Protein AF-A0A3B9RV82-F1 (afdb_monomer)

Structure (mmCIF, N/CA/C/O backbone):
data_AF-A0A3B9RV82-F1
#
_entry.id   AF-A0A3B9RV82-F1
#
loop_
_atom_site.group_PDB
_atom_site.id
_atom_site.type_symbol
_atom_site.label_atom_id
_atom_site.label_alt_id
_atom_site.label_comp_id
_atom_site.label_asym_id
_atom_site.label_entity_id
_atom_site.label_seq_id
_atom_site.pdbx_PDB_ins_code
_atom_site.Cartn_x
_atom_site.Cartn_y
_atom_site.Cartn_z
_atom_site.occupancy
_atom_site.B_iso_or_equiv
_atom_site.auth_seq_id
_atom_site.auth_comp_id
_atom_site.auth_asym_id
_atom_site.auth_atom_id
_atom_site.pdbx_PDB_model_num
ATOM 1 N N . ILE A 1 1 ? -1.061 -10.465 -10.129 1.00 82.81 1 ILE A N 1
ATOM 2 C CA . ILE A 1 1 ? -0.714 -9.167 -10.761 1.00 82.81 1 ILE A CA 1
ATOM 3 C C . ILE A 1 1 ? 0.087 -9.467 -12.016 1.00 82.81 1 ILE A C 1
ATOM 5 O O . ILE A 1 1 ? 1.110 -10.129 -11.903 1.00 82.81 1 ILE A O 1
ATOM 9 N N . VAL A 1 2 ? -0.383 -9.028 -13.184 1.00 88.88 2 VAL A N 1
ATOM 10 C CA . VAL A 1 2 ? 0.361 -9.143 -14.449 1.00 88.88 2 VAL A CA 1
ATOM 11 C C . VAL A 1 2 ? 0.892 -7.757 -14.816 1.00 88.88 2 VAL A C 1
ATOM 13 O O . VAL A 1 2 ? 0.188 -6.758 -14.654 1.00 88.88 2 VAL A O 1
ATOM 16 N N . VAL A 1 3 ? 2.148 -7.682 -15.257 1.00 88.31 3 VAL A N 1
ATOM 17 C CA . VAL A 1 3 ? 2.794 -6.439 -15.699 1.00 88.31 3 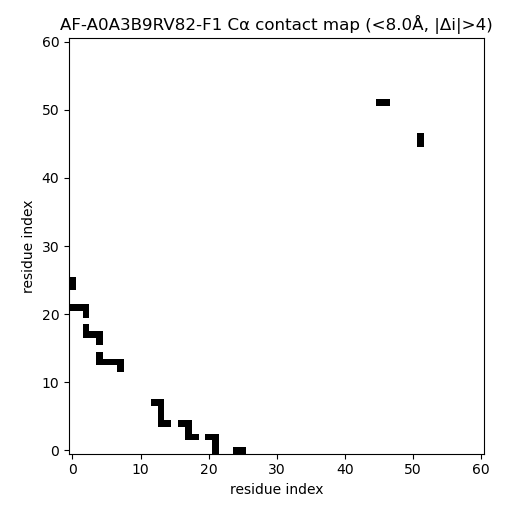VAL A CA 1
ATOM 18 C C . VAL A 1 3 ? 3.438 -6.676 -17.054 1.00 88.31 3 VAL A C 1
ATOM 20 O O . VAL A 1 3 ? 4.073 -7.703 -17.274 1.00 88.31 3 VAL A O 1
ATOM 23 N N . GLN A 1 4 ? 3.271 -5.705 -17.942 1.00 90.25 4 GLN A N 1
ATOM 24 C CA . GLN A 1 4 ? 3.832 -5.693 -19.284 1.00 90.25 4 GLN A CA 1
ATOM 25 C C . GLN A 1 4 ? 4.509 -4.345 -19.531 1.00 90.25 4 GLN A C 1
ATOM 27 O O . GLN A 1 4 ? 4.034 -3.318 -19.049 1.00 90.25 4 GLN A O 1
ATOM 32 N N . CYS A 1 5 ? 5.620 -4.351 -20.265 1.00 89.88 5 CYS A N 1
ATOM 33 C CA . CYS A 1 5 ? 6.341 -3.144 -20.657 1.00 89.88 5 CYS A CA 1
ATOM 34 C C . CYS A 1 5 ? 6.878 -3.319 -22.083 1.00 89.88 5 CYS A C 1
ATOM 36 O O . CYS A 1 5 ? 7.544 -4.313 -22.369 1.00 89.88 5 CYS A O 1
ATOM 38 N N . GLN A 1 6 ? 6.576 -2.363 -22.962 1.00 89.81 6 GLN A N 1
ATOM 39 C CA . GLN A 1 6 ? 7.012 -2.325 -24.367 1.00 89.81 6 GLN A CA 1
ATOM 40 C C . GLN A 1 6 ? 7.577 -0.939 -24.731 1.00 89.81 6 GLN A C 1
ATOM 42 O O . GLN A 1 6 ? 7.441 -0.476 -25.857 1.00 89.81 6 GLN A O 1
ATOM 47 N N . ASN A 1 7 ? 8.169 -0.247 -23.755 1.00 88.44 7 ASN A N 1
ATOM 48 C CA . ASN A 1 7 ? 8.513 1.169 -23.889 1.00 88.44 7 ASN A CA 1
ATOM 49 C C . ASN A 1 7 ? 9.775 1.399 -24.729 1.00 88.44 7 ASN A C 1
ATOM 51 O O . ASN A 1 7 ? 9.867 2.394 -25.440 1.00 88.44 7 ASN A O 1
ATOM 55 N N . ASP A 1 8 ? 10.742 0.487 -24.653 1.00 90.50 8 ASP A N 1
ATOM 56 C CA . ASP A 1 8 ? 12.021 0.589 -25.346 1.00 90.50 8 ASP A CA 1
ATOM 57 C C . ASP A 1 8 ? 12.182 -0.505 -26.406 1.00 90.50 8 ASP A C 1
ATOM 59 O O . ASP A 1 8 ? 11.619 -1.596 -26.315 1.00 90.50 8 ASP A O 1
ATOM 63 N N . ARG A 1 9 ? 13.078 -0.273 -27.371 1.00 91.56 9 ARG A N 1
ATOM 64 C CA . ARG A 1 9 ? 13.510 -1.308 -28.329 1.00 91.56 9 ARG A CA 1
ATOM 65 C C . ARG A 1 9 ? 14.247 -2.478 -27.655 1.00 91.56 9 ARG A C 1
ATOM 67 O O . ARG A 1 9 ? 14.303 -3.572 -28.206 1.00 91.56 9 ARG A O 1
ATOM 74 N N . SER A 1 10 ? 14.850 -2.259 -26.482 1.00 95.38 10 SER A N 1
ATOM 75 C CA . SER A 1 10 ? 15.633 -3.279 -25.772 1.00 95.38 10 SER A CA 1
ATOM 76 C C . SER A 1 10 ? 14.761 -4.139 -24.858 1.00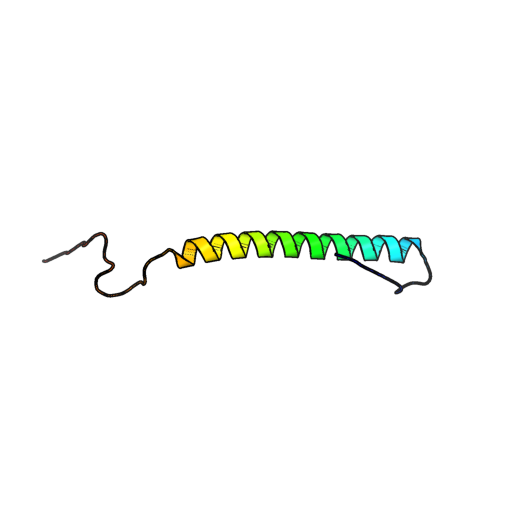 95.38 10 SER A C 1
ATOM 78 O O . SER A 1 10 ? 14.166 -3.641 -23.901 1.00 95.38 10 SER A O 1
ATOM 80 N N . GLN A 1 11 ? 14.782 -5.457 -25.079 1.00 91.62 11 GLN A N 1
ATOM 81 C CA . GLN A 1 11 ? 14.050 -6.418 -24.246 1.00 91.62 11 GLN A CA 1
ATOM 82 C C . GLN A 1 11 ? 14.497 -6.405 -22.776 1.00 91.62 11 GLN A C 1
ATOM 84 O O . GLN A 1 11 ? 13.676 -6.566 -21.876 1.00 91.62 11 GLN A O 1
ATOM 89 N N . HIS A 1 12 ? 15.791 -6.190 -22.511 1.00 94.19 12 HIS A N 1
ATOM 90 C CA . HIS A 1 12 ? 16.323 -6.218 -21.148 1.00 94.19 12 HIS A CA 1
ATOM 91 C C . HIS A 1 12 ? 15.891 -4.981 -20.362 1.00 94.19 12 HIS A C 1
ATOM 93 O O . HIS A 1 12 ? 15.526 -5.108 -19.195 1.00 94.19 12 HIS A O 1
ATOM 99 N N . LYS A 1 13 ? 15.844 -3.813 -21.018 1.00 93.88 13 LYS A N 1
ATOM 100 C CA . LYS A 1 13 ? 15.313 -2.581 -20.418 1.00 93.88 13 LYS A CA 1
ATOM 101 C C . LYS A 1 13 ? 13.820 -2.705 -20.120 1.00 93.88 13 LYS A C 1
ATOM 103 O O . LYS A 1 13 ? 13.395 -2.392 -19.013 1.00 93.88 13 LYS A O 1
ATOM 108 N N . ASN A 1 14 ? 13.046 -3.258 -21.055 1.00 93.94 14 ASN A N 1
ATOM 109 C CA . ASN A 1 14 ? 11.621 -3.525 -20.839 1.00 93.94 14 ASN A CA 1
ATOM 110 C C . ASN A 1 14 ? 11.387 -4.499 -19.681 1.00 93.94 14 ASN A C 1
ATOM 112 O O . ASN A 1 14 ? 10.516 -4.263 -18.845 1.00 93.94 14 ASN A O 1
ATOM 116 N N . LYS A 1 15 ? 12.190 -5.566 -19.588 1.00 93.81 15 LYS A N 1
ATOM 117 C CA . LYS A 1 15 ? 12.120 -6.526 -18.481 1.00 93.81 15 LYS A CA 1
ATOM 118 C C . LYS A 1 15 ? 12.433 -5.856 -17.141 1.00 93.81 15 LYS A C 1
ATOM 120 O O . LYS A 1 15 ? 11.672 -6.038 -16.195 1.00 93.81 15 LYS A O 1
ATOM 125 N N . ASP A 1 16 ? 13.499 -5.062 -17.057 1.00 95.00 16 ASP A N 1
ATOM 126 C CA . ASP A 1 16 ? 13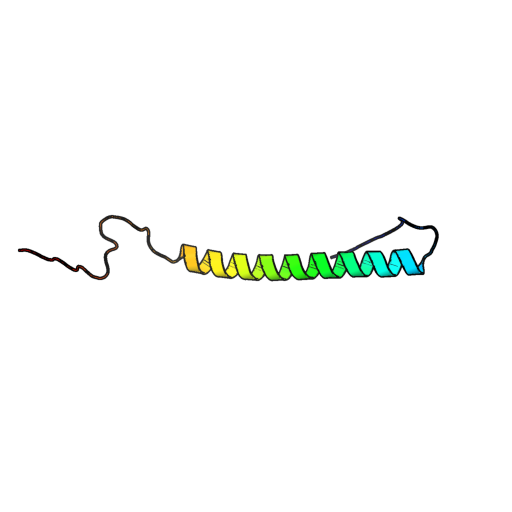.866 -4.342 -15.829 1.00 95.00 16 ASP A CA 1
ATOM 127 C C . ASP A 1 16 ? 12.773 -3.350 -15.394 1.00 95.00 16 ASP A C 1
ATOM 129 O O . ASP A 1 16 ? 12.338 -3.348 -14.241 1.00 95.00 16 ASP A O 1
ATOM 133 N N . ASN A 1 17 ? 12.233 -2.577 -16.338 1.00 94.19 17 ASN A N 1
ATOM 134 C CA . ASN A 1 17 ? 11.134 -1.648 -16.076 1.00 94.19 17 ASN A CA 1
ATOM 135 C C . ASN A 1 17 ? 9.845 -2.366 -15.645 1.00 94.19 17 ASN A C 1
ATOM 137 O O . ASN A 1 17 ? 9.191 -1.931 -14.694 1.00 94.19 17 ASN A O 1
ATOM 141 N N . ALA A 1 18 ? 9.502 -3.494 -16.271 1.00 95.31 18 ALA A N 1
ATOM 142 C CA . ALA A 1 18 ? 8.369 -4.317 -15.853 1.00 95.31 18 ALA A CA 1
ATOM 143 C C . ALA A 1 18 ? 8.549 -4.847 -14.420 1.00 95.31 18 ALA A C 1
ATOM 145 O O . ALA A 1 18 ? 7.600 -4.827 -13.637 1.00 95.31 18 ALA A O 1
ATOM 146 N N . PHE A 1 19 ? 9.762 -5.258 -14.031 1.00 95.75 19 PHE A N 1
ATOM 147 C CA . PHE A 1 19 ? 10.034 -5.681 -12.654 1.00 95.75 19 PHE A CA 1
ATOM 148 C C . PHE A 1 19 ? 9.928 -4.53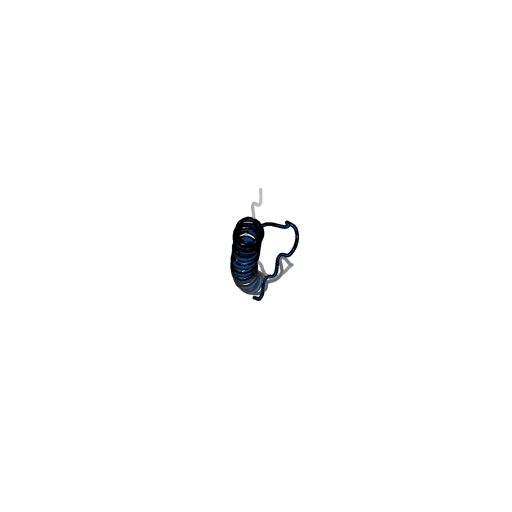6 -11.650 1.00 95.75 19 PHE A C 1
ATOM 150 O O . PHE A 1 19 ? 9.379 -4.741 -10.567 1.00 95.75 19 PHE A O 1
ATOM 157 N N . LYS A 1 20 ? 10.397 -3.333 -11.994 1.00 95.56 20 LYS A N 1
ATOM 158 C CA . LYS A 1 20 ? 10.224 -2.141 -11.146 1.00 95.56 20 LYS A CA 1
ATOM 159 C C . LYS A 1 20 ? 8.746 -1.849 -10.896 1.00 95.56 20 LYS A C 1
ATOM 161 O O . LYS A 1 20 ? 8.337 -1.697 -9.747 1.00 95.56 20 LYS A O 1
ATOM 166 N N . GLN A 1 21 ? 7.933 -1.864 -11.949 1.00 94.75 21 GLN A N 1
ATOM 167 C CA . GLN A 1 21 ? 6.485 -1.677 -11.837 1.00 94.75 21 GLN A CA 1
ATOM 168 C C . GLN A 1 21 ? 5.813 -2.799 -11.036 1.00 94.75 21 GLN A C 1
ATOM 170 O O . GLN A 1 21 ? 4.942 -2.530 -10.211 1.00 94.75 21 GLN A O 1
ATOM 175 N N . LEU A 1 22 ? 6.218 -4.056 -11.238 1.00 96.19 22 LEU A N 1
ATOM 176 C CA . LEU A 1 22 ? 5.678 -5.190 -10.488 1.00 96.19 22 LEU A CA 1
ATOM 177 C C . LEU A 1 22 ? 5.960 -5.058 -8.989 1.00 96.19 22 LEU A C 1
ATOM 179 O O . LEU A 1 22 ? 5.053 -5.265 -8.188 1.00 96.19 22 LEU A O 1
ATOM 183 N N . ARG A 1 23 ? 7.184 -4.676 -8.609 1.00 95.88 23 ARG A N 1
ATOM 184 C CA . ARG A 1 23 ? 7.551 -4.443 -7.204 1.00 95.88 23 ARG A CA 1
ATOM 185 C C . ARG A 1 23 ? 6.718 -3.327 -6.581 1.00 95.88 23 ARG A C 1
ATOM 187 O O . ARG A 1 23 ? 6.207 -3.517 -5.485 1.00 95.88 23 ARG A O 1
ATOM 194 N N . ALA A 1 24 ? 6.529 -2.214 -7.292 1.00 95.88 24 ALA A N 1
ATOM 195 C CA . ALA A 1 24 ? 5.685 -1.117 -6.820 1.00 95.88 24 ALA A CA 1
ATOM 196 C C . ALA A 1 24 ? 4.239 -1.579 -6.568 1.00 95.88 24 ALA A C 1
ATOM 198 O O . ALA A 1 24 ? 3.702 -1.350 -5.488 1.00 95.88 24 ALA A O 1
ATOM 199 N N . LYS A 1 25 ? 3.644 -2.321 -7.513 1.00 95.38 25 LYS A N 1
ATOM 200 C CA . LYS A 1 25 ? 2.282 -2.865 -7.361 1.00 95.38 25 LYS A CA 1
ATOM 201 C C . LYS A 1 25 ? 2.162 -3.874 -6.216 1.00 95.38 25 LYS A C 1
ATOM 203 O O . LYS A 1 25 ? 1.132 -3.928 -5.553 1.00 95.38 25 LYS A O 1
ATOM 208 N N . LEU A 1 26 ? 3.187 -4.699 -5.992 1.00 96.38 26 LEU A N 1
ATOM 209 C CA . LEU A 1 26 ? 3.203 -5.643 -4.870 1.00 96.38 26 LEU A CA 1
ATOM 210 C C . LEU A 1 26 ? 3.276 -4.918 -3.524 1.00 96.38 26 LEU A C 1
ATOM 212 O O . LEU A 1 26 ? 2.550 -5.287 -2.604 1.00 96.38 26 LEU A O 1
ATOM 216 N N . TYR A 1 27 ? 4.105 -3.878 -3.429 1.00 96.56 27 TYR A N 1
ATOM 217 C CA . TYR A 1 27 ? 4.194 -3.046 -2.233 1.00 96.56 27 TYR A CA 1
ATOM 218 C C . TYR A 1 27 ? 2.865 -2.347 -1.931 1.00 96.56 27 TYR A C 1
ATOM 220 O O . TYR A 1 27 ? 2.3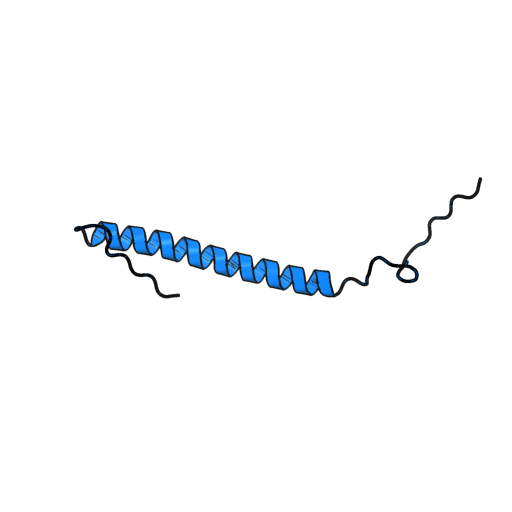78 -2.392 -0.803 1.00 96.56 27 TYR A O 1
ATOM 228 N N . GLU A 1 28 ? 2.238 -1.758 -2.949 1.00 96.00 28 GLU A N 1
ATOM 229 C CA . GLU A 1 28 ? 0.932 -1.114 -2.810 1.00 96.00 28 GLU A CA 1
ATOM 230 C C . GLU A 1 28 ? -0.141 -2.099 -2.327 1.00 96.00 28 GLU A C 1
ATOM 232 O O . GLU A 1 28 ? -0.903 -1.782 -1.418 1.00 96.00 28 GLU A O 1
ATOM 237 N N . LEU A 1 29 ? -0.148 -3.328 -2.853 1.00 96.44 29 LEU A N 1
ATOM 238 C CA . LEU A 1 29 ? -1.063 -4.379 -2.405 1.00 96.44 29 LEU A CA 1
ATOM 239 C C . LEU A 1 29 ? -0.850 -4.740 -0.928 1.00 96.44 29 LEU A C 1
ATOM 241 O O . LEU A 1 29 ? -1.818 -4.944 -0.196 1.00 96.44 29 LEU A O 1
ATOM 245 N N . GLU A 1 30 ? 0.398 -4.831 -0.469 1.00 95.62 30 GLU A N 1
ATOM 246 C 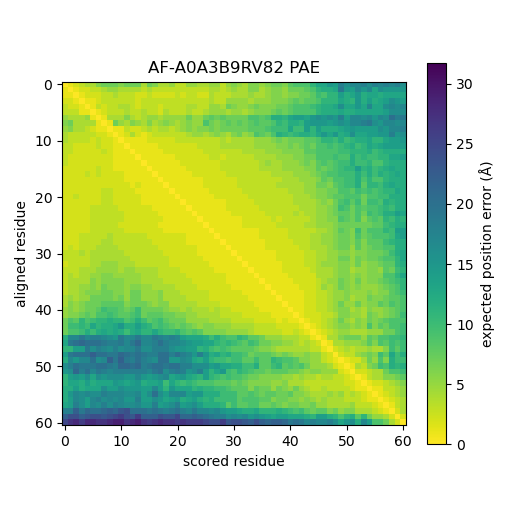CA . GLU A 1 30 ? 0.691 -5.086 0.944 1.00 95.62 30 GLU A CA 1
ATOM 247 C C .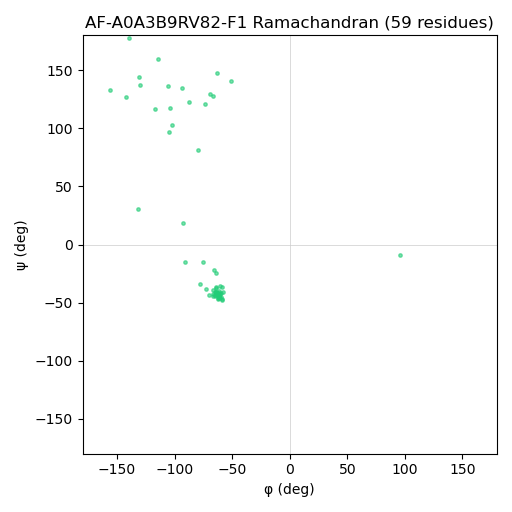 GLU A 1 30 ? 0.230 -3.925 1.834 1.00 95.62 30 GLU A C 1
ATOM 249 O O . GLU A 1 30 ? -0.397 -4.153 2.870 1.00 95.62 30 GLU A O 1
ATOM 254 N N . MET A 1 31 ? 0.478 -2.684 1.414 1.00 96.81 31 MET A N 1
ATOM 255 C CA . MET A 1 31 ? 0.009 -1.495 2.127 1.00 96.81 31 MET A CA 1
ATOM 256 C C . MET A 1 31 ? -1.515 -1.451 2.209 1.00 96.81 31 MET A C 1
ATOM 258 O O . MET A 1 31 ? -2.055 -1.240 3.291 1.00 96.81 31 MET A O 1
ATOM 262 N N . GLN A 1 32 ? -2.220 -1.728 1.111 1.00 96.25 32 GLN A N 1
ATOM 263 C CA . GLN A 1 32 ? -3.682 -1.812 1.100 1.00 96.25 32 GLN A CA 1
ATOM 264 C C . GLN A 1 32 ? -4.197 -2.869 2.081 1.00 96.25 32 GLN A C 1
ATOM 266 O O . GLN A 1 32 ? -5.148 -2.608 2.813 1.00 96.25 32 GLN A O 1
ATOM 271 N N . LYS A 1 33 ? -3.544 -4.036 2.168 1.00 96.31 33 LYS A N 1
ATOM 272 C CA . LYS A 1 33 ? -3.896 -5.062 3.165 1.00 96.31 33 LYS A CA 1
ATOM 273 C C . LYS A 1 33 ? -3.696 -4.574 4.599 1.00 96.31 33 LYS A C 1
ATOM 275 O O . LYS A 1 33 ? -4.561 -4.814 5.436 1.00 96.31 33 LYS A O 1
ATOM 280 N N . LYS A 1 34 ? -2.583 -3.891 4.886 1.00 95.81 34 LYS A N 1
ATOM 281 C CA . LYS A 1 34 ? -2.318 -3.314 6.216 1.00 95.81 34 LYS A CA 1
ATOM 282 C C . LYS A 1 34 ? -3.355 -2.255 6.578 1.00 95.81 34 LYS A C 1
ATOM 284 O O . LYS A 1 34 ? -3.905 -2.305 7.672 1.00 95.81 34 LYS A O 1
ATOM 289 N N . HIS A 1 35 ? -3.668 -1.355 5.649 1.00 95.50 35 HIS A N 1
ATOM 290 C CA . HIS A 1 35 ? -4.693 -0.335 5.848 1.00 95.50 35 HIS A CA 1
ATOM 291 C C . HIS A 1 35 ? -6.079 -0.941 6.049 1.00 95.50 35 HIS A C 1
ATOM 293 O O . HIS A 1 35 ? -6.781 -0.509 6.951 1.00 95.50 35 HIS A O 1
ATOM 299 N N . ALA A 1 36 ? -6.458 -1.969 5.286 1.00 96.31 36 ALA A N 1
ATOM 300 C CA . ALA A 1 36 ? -7.735 -2.654 5.475 1.00 96.31 36 ALA A CA 1
ATOM 301 C C . ALA A 1 36 ? -7.833 -3.323 6.856 1.00 96.31 36 ALA A C 1
ATOM 303 O O . ALA A 1 36 ? -8.864 -3.226 7.514 1.00 96.31 36 ALA A O 1
ATOM 304 N N . ALA A 1 37 ? -6.753 -3.958 7.322 1.00 94.94 37 ALA A N 1
ATOM 305 C CA . ALA A 1 37 ? -6.706 -4.539 8.663 1.00 94.94 37 ALA A CA 1
ATOM 306 C C . ALA A 1 37 ? -6.800 -3.466 9.759 1.00 94.94 37 ALA A C 1
ATOM 308 O O . ALA A 1 37 ? -7.507 -3.652 10.747 1.00 94.94 37 ALA A O 1
ATOM 309 N N . GLN A 1 38 ? -6.114 -2.336 9.578 1.00 94.38 38 GLN A N 1
ATOM 310 C CA . GLN A 1 38 ? -6.187 -1.216 10.509 1.00 94.38 38 GLN A CA 1
ATOM 311 C C . GLN A 1 38 ? -7.576 -0.578 10.512 1.00 94.38 38 GLN A C 1
ATOM 313 O O . GLN A 1 38 ? -8.115 -0.343 11.582 1.00 94.38 38 GLN A O 1
ATOM 318 N N . GLN A 1 39 ? -8.183 -0.363 9.344 1.00 94.81 39 GLN A N 1
ATOM 319 C CA . GLN A 1 39 ? -9.535 0.176 9.234 1.00 94.81 39 GLN A CA 1
ATOM 320 C C . GLN A 1 39 ? -10.542 -0.735 9.931 1.00 94.81 39 GLN A C 1
ATOM 322 O O . GLN A 1 39 ? -11.325 -0.249 10.728 1.00 94.81 39 GLN A O 1
ATOM 327 N N . ALA A 1 40 ? -10.455 -2.053 9.728 1.00 94.25 40 ALA A N 1
ATOM 328 C CA . ALA A 1 40 ? -11.325 -2.997 10.422 1.00 94.25 40 ALA A CA 1
ATOM 329 C C . ALA A 1 40 ? -11.196 -2.897 11.954 1.00 94.25 40 ALA A C 1
ATOM 331 O O . ALA A 1 40 ? -12.195 -3.025 12.649 1.00 94.25 40 ALA A O 1
ATOM 332 N N . LEU A 1 41 ? -9.991 -2.646 12.487 1.00 92.38 41 LEU A N 1
ATOM 333 C CA . LEU A 1 41 ? -9.785 -2.387 13.918 1.00 92.38 41 LEU A CA 1
ATOM 334 C C . LEU A 1 41 ? -10.359 -1.033 14.350 1.00 92.38 41 LEU A C 1
ATOM 336 O O . LEU A 1 41 ? -10.983 -0.948 15.404 1.00 92.38 41 LEU A O 1
ATOM 340 N N . GLU A 1 42 ? -10.158 0.020 13.565 1.00 89.44 42 GLU A N 1
ATOM 341 C CA . GLU A 1 42 ? -10.714 1.346 13.850 1.00 89.44 42 GLU A CA 1
ATOM 342 C C . GLU A 1 42 ? -12.247 1.335 13.816 1.00 89.44 42 GLU A C 1
ATOM 344 O O . GLU A 1 42 ? -12.863 1.921 14.696 1.00 89.44 42 GLU A O 1
ATOM 349 N N . ASP A 1 43 ? -12.861 0.586 12.902 1.00 90.00 43 ASP A N 1
ATOM 350 C CA . ASP A 1 43 ? -14.316 0.417 12.811 1.00 90.00 43 ASP A CA 1
ATOM 351 C C . ASP A 1 43 ? -14.901 -0.315 14.033 1.00 90.00 43 ASP A C 1
ATOM 353 O O . ASP A 1 43 ? -16.085 -0.175 14.330 1.00 90.00 43 ASP A O 1
ATOM 357 N N . THR A 1 44 ? -14.090 -1.086 14.776 1.00 89.25 44 THR A N 1
ATOM 358 C CA . THR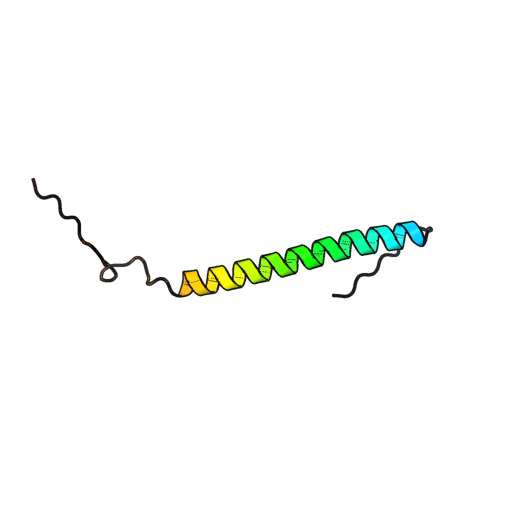 A 1 44 ? -14.535 -1.648 16.066 1.00 89.25 44 THR A CA 1
ATOM 359 C C . THR A 1 44 ? -14.575 -0.618 17.187 1.00 89.25 44 THR A C 1
ATOM 361 O O . THR A 1 44 ? -15.172 -0.882 18.235 1.00 89.25 44 THR A O 1
ATOM 364 N N . LYS A 1 45 ? -13.937 0.545 17.012 1.00 86.62 45 LYS A N 1
ATOM 365 C CA . LYS A 1 45 ? -14.005 1.606 18.011 1.00 86.62 45 LYS A CA 1
ATOM 366 C C . LYS A 1 45 ? -15.415 2.171 18.010 1.00 86.62 45 LYS A C 1
ATOM 368 O O . LYS A 1 45 ? -15.974 2.525 16.980 1.00 86.62 45 LYS A O 1
ATOM 373 N N . THR A 1 46 ? -15.986 2.247 1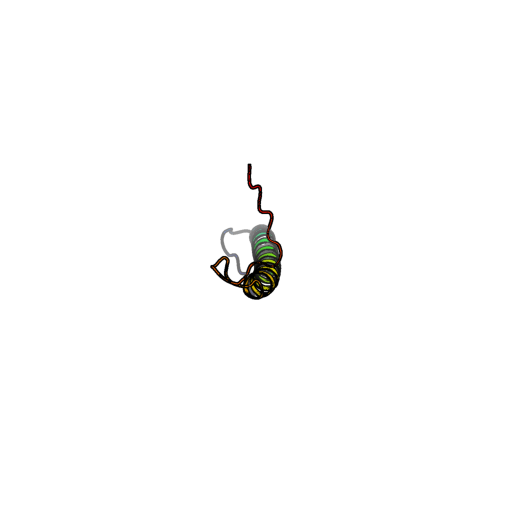9.202 1.00 84.25 46 THR A N 1
ATOM 374 C CA . THR A 1 46 ? -17.288 2.869 19.411 1.00 84.25 46 THR A CA 1
ATOM 375 C C . THR A 1 46 ? -17.228 4.350 19.065 1.00 84.25 46 THR A C 1
ATOM 377 O O . THR A 1 46 ? -16.209 4.997 19.321 1.00 84.25 46 THR A O 1
ATOM 380 N N . ASP A 1 47 ? -18.339 4.889 18.566 1.00 83.88 47 ASP A N 1
ATOM 381 C CA . ASP A 1 47 ? -18.454 6.309 18.245 1.00 83.88 47 ASP A CA 1
ATOM 382 C C . ASP A 1 47 ? -18.019 7.198 19.410 1.00 83.88 47 ASP A C 1
ATOM 384 O O . ASP A 1 47 ? -18.323 6.943 20.581 1.00 83.88 47 ASP A O 1
ATOM 388 N N . ILE A 1 48 ? -17.322 8.282 19.076 1.00 81.44 48 ILE A N 1
ATOM 389 C CA . ILE A 1 48 ? -16.928 9.316 20.032 1.00 81.44 48 ILE A CA 1
ATOM 390 C C . ILE A 1 48 ? -18.150 10.213 20.249 1.00 81.44 48 ILE A C 1
ATOM 392 O O . ILE A 1 48 ? -18.303 11.262 19.626 1.00 81.44 48 ILE A O 1
ATOM 396 N N . GLY A 1 49 ? -19.060 9.753 21.103 1.00 85.00 49 GLY A N 1
ATOM 397 C CA . GLY A 1 49 ? -20.346 10.384 21.364 1.00 85.00 49 GLY A CA 1
ATOM 398 C C . GLY A 1 49 ? -20.721 10.361 22.842 1.00 85.00 49 GLY A C 1
ATOM 399 O O . GLY A 1 49 ? -20.019 9.823 23.701 1.00 85.00 49 GLY A O 1
ATOM 400 N N . TRP A 1 50 ? -21.862 10.968 23.157 1.00 78.44 50 TRP A N 1
ATOM 401 C CA . TRP A 1 50 ? -22.409 10.917 24.508 1.00 78.44 50 TRP A CA 1
ATOM 402 C C . TRP A 1 50 ? -22.838 9.488 24.858 1.00 78.44 50 TRP A C 1
ATOM 404 O O . TRP A 1 50 ? -23.578 8.857 24.112 1.00 78.44 50 TRP A O 1
ATOM 414 N N . GLY A 1 51 ? -22.368 8.985 26.002 1.00 79.88 51 GLY A N 1
ATOM 415 C CA . GLY A 1 51 ? -22.681 7.636 26.486 1.00 79.88 51 GLY A CA 1
ATOM 416 C C . GLY A 1 51 ? -21.651 6.547 26.153 1.00 79.88 51 GLY A C 1
ATOM 417 O O . GLY A 1 51 ? -21.738 5.477 26.743 1.00 79.88 51 GLY A O 1
ATOM 418 N N . SER A 1 52 ? -20.636 6.804 25.313 1.00 83.12 52 SER A N 1
ATOM 419 C CA . SER A 1 52 ? -19.508 5.873 25.075 1.00 83.12 52 SER A CA 1
ATOM 420 C C . SER A 1 52 ? -18.289 6.137 25.979 1.00 83.12 52 SER A C 1
ATOM 422 O O . SER A 1 52 ? -17.170 5.700 25.709 1.00 83.12 52 SER A O 1
ATOM 424 N N . GLN A 1 53 ? -18.499 6.863 27.081 1.00 85.62 53 GLN A N 1
ATOM 425 C CA . GLN A 1 53 ? -17.453 7.233 28.033 1.00 85.62 53 GLN A CA 1
ATOM 426 C C . GLN A 1 53 ? -17.044 6.015 28.871 1.00 85.62 53 GLN A C 1
ATOM 428 O O . GLN A 1 53 ? -17.857 5.467 29.609 1.00 85.62 53 GLN A O 1
ATOM 433 N N . ILE A 1 54 ? -15.770 5.619 28.821 1.00 86.44 54 ILE A N 1
ATOM 434 C CA . ILE A 1 54 ? -15.240 4.550 29.691 1.00 86.44 54 ILE A CA 1
ATOM 435 C C . ILE A 1 54 ? -14.675 5.081 31.013 1.00 86.44 54 ILE A C 1
ATOM 437 O O . ILE A 1 54 ? -14.397 4.318 31.937 1.00 86.44 54 ILE A O 1
ATOM 441 N N . ARG A 1 55 ? -14.439 6.393 31.093 1.00 88.38 55 ARG A N 1
ATOM 442 C CA . ARG A 1 55 ? -13.813 7.043 32.239 1.00 88.38 55 ARG A CA 1
ATOM 443 C C . ARG A 1 55 ? -14.217 8.508 32.288 1.00 88.38 55 ARG A C 1
ATOM 445 O O . ARG A 1 55 ? -14.112 9.202 31.280 1.00 88.38 55 ARG A O 1
ATOM 452 N N . SER A 1 56 ? -14.614 8.970 33.467 1.00 87.81 56 SER A N 1
ATOM 453 C CA . SER A 1 56 ? -15.035 10.350 33.697 1.00 87.81 56 SER A CA 1
ATOM 454 C C . SER A 1 56 ? -14.072 10.998 34.686 1.00 87.81 56 SER A C 1
ATOM 456 O O . SER A 1 56 ? -13.958 10.557 35.827 1.00 87.81 56 SER A O 1
ATOM 458 N N . TYR A 1 57 ? -13.354 12.025 34.237 1.00 88.56 57 TYR A N 1
ATOM 459 C CA . TYR A 1 57 ? -12.572 12.899 35.106 1.00 88.56 57 TYR A CA 1
ATOM 460 C C . TYR A 1 57 ? -13.359 14.191 35.285 1.00 88.56 57 TYR A C 1
ATOM 462 O O . TYR A 1 57 ? -13.415 15.009 34.370 1.00 88.56 57 TYR A O 1
ATOM 470 N N . VAL A 1 58 ? -13.997 14.336 36.443 1.00 84.75 58 VAL A N 1
ATOM 471 C CA . VAL A 1 58 ? -14.732 15.547 36.813 1.00 84.75 58 VAL A CA 1
ATOM 472 C C . VAL A 1 58 ? -13.874 16.307 37.814 1.00 84.75 58 VAL A C 1
ATOM 474 O O . VAL A 1 58 ? -13.529 15.776 38.869 1.00 84.75 58 VAL A O 1
ATOM 477 N N . LEU A 1 59 ? -13.468 17.515 37.434 1.00 87.00 59 LEU A N 1
ATOM 478 C CA . LEU A 1 59 ? -12.779 18.460 38.303 1.00 87.00 59 LEU A CA 1
ATOM 479 C C . LEU A 1 59 ? -13.797 19.530 38.688 1.00 87.00 59 LEU A C 1
ATOM 481 O O . LEU A 1 59 ? -14.022 20.461 37.919 1.00 87.00 59 LEU A O 1
ATOM 485 N N . ASP A 1 60 ? -14.408 19.370 39.858 1.00 75.50 60 ASP A N 1
ATOM 486 C CA . ASP A 1 60 ? -15.219 20.418 40.472 1.00 75.50 60 ASP A CA 1
ATOM 487 C C . ASP A 1 60 ? -14.330 21.230 41.427 1.00 75.50 60 ASP A C 1
ATOM 489 O O . ASP A 1 60 ? -13.511 20.660 42.157 1.00 75.50 60 ASP A O 1
ATOM 493 N N . GLN A 1 61 ? -14.446 22.559 41.345 1.00 65.56 61 GLN A N 1
ATOM 494 C CA . GLN A 1 61 ? -13.679 23.538 42.126 1.00 65.56 61 GLN A CA 1
ATOM 495 C C . GLN A 1 61 ? -14.403 23.922 43.415 1.00 65.56 61 GLN A C 1
ATOM 497 O O . GLN A 1 61 ? -15.634 24.138 43.350 1.00 65.56 61 GLN A O 1
#

Sequence (61 aa):
IVVQCQNDRSQHKNKDNAFKQLRAKLYELEMQKKHAAQQALEDTKTDIGWGSQIRSYVLDQ

pLDDT: mean 90.6, std 6.13, range [65.56, 96.81]

Secondary structure (DSSP, 8-state):
-------SS-HHHHHHHHHHHHHHHHHHHHHHHHHHHHHHHHHTSPPSSTT--S-------

Foldseek 3Di:
DDFFFDPDPDPVVRVVVRVVVVVVVVVVVVVVVVVVVVVVVVVPDDDPDPPSDPDDDDDDD

Mean predicted aligned error: 6.76 Å

Solvent-accessible surface area (backbone atoms only — not comparable to full-atom values): 3952 Å² total; per-residue (Å²): 141,88,73,82,53,81,86,54,96,46,68,66,59,18,51,53,51,25,50,53,53,44,52,53,54,52,52,51,52,52,50,52,52,52,50,53,55,48,47,58,56,55,68,68,52,73,68,98,54,93,86,66,70,90,72,86,88,85,86,83,132

Radius of gyration: 24.11 Å; Cα contacts (8 Å, |Δi|>4): 19; chains: 1; bounding box: 39×33×70 Å